Protein AF-A0A527HSR8-F1 (afdb_monomer_lite)

Structure (mmCIF, N/CA/C/O backbone):
data_AF-A0A527HSR8-F1
#
_entry.id   AF-A0A527HSR8-F1
#
loop_
_atom_site.group_PDB
_atom_site.id
_atom_site.type_symbol
_atom_site.label_atom_id
_atom_site.label_alt_id
_atom_site.label_comp_id
_atom_site.label_asym_id
_atom_site.label_entity_id
_atom_site.label_seq_id
_atom_site.pdbx_PDB_ins_code
_atom_site.Cartn_x
_atom_site.Cartn_y
_atom_site.Cartn_z
_atom_site.occupancy
_atom_site.B_iso_or_equiv
_atom_site.auth_seq_id
_atom_site.auth_comp_id
_atom_site.auth_asym_id
_atom_site.auth_atom_id
_atom_site.pdbx_PDB_model_num
ATOM 1 N N . PHE A 1 1 ? -5.080 5.785 -3.586 1.00 56.22 1 PHE A N 1
ATOM 2 C CA . PHE A 1 1 ? -4.997 5.561 -2.130 1.00 56.22 1 PHE A CA 1
ATOM 3 C C . PHE A 1 1 ? -6.412 5.560 -1.574 1.00 56.22 1 PHE A C 1
ATOM 5 O O . PHE A 1 1 ? -7.093 6.571 -1.713 1.00 56.22 1 PHE A O 1
ATOM 12 N N . VAL A 1 2 ? -6.892 4.424 -1.064 1.00 59.50 2 VAL A N 1
ATOM 13 C CA . VAL A 1 2 ? -8.231 4.322 -0.463 1.00 59.50 2 VAL A CA 1
ATOM 14 C C . VAL A 1 2 ? -8.083 4.622 1.022 1.00 59.50 2 VAL A C 1
ATOM 16 O O . VAL A 1 2 ? -7.429 3.867 1.730 1.00 59.50 2 VAL A O 1
ATOM 19 N N . LYS A 1 3 ? -8.636 5.751 1.469 1.00 81.06 3 LYS A N 1
ATOM 20 C CA . LYS A 1 3 ? -8.609 6.157 2.883 1.00 81.06 3 LYS A CA 1
ATOM 21 C C . LYS A 1 3 ? -9.768 5.579 3.674 1.00 81.06 3 LYS A C 1
ATOM 23 O O . LYS A 1 3 ? -9.619 5.356 4.865 1.00 81.06 3 LYS A O 1
ATOM 28 N N . ASP A 1 4 ? -10.877 5.314 2.994 1.00 90.81 4 ASP A N 1
ATOM 29 C CA . ASP A 1 4 ? -12.133 4.906 3.598 1.00 90.81 4 ASP A CA 1
ATOM 30 C C . ASP A 1 4 ? -12.723 3.733 2.818 1.00 90.81 4 ASP A C 1
ATOM 32 O O . ASP A 1 4 ? -12.813 3.767 1.589 1.00 90.81 4 ASP A O 1
ATOM 36 N N . VAL A 1 5 ? -13.153 2.700 3.533 1.00 92.44 5 VAL A N 1
ATOM 37 C CA . VAL A 1 5 ? -13.880 1.551 2.987 1.00 92.44 5 VAL A CA 1
ATOM 38 C C . VAL A 1 5 ? -15.222 1.467 3.696 1.00 92.44 5 VAL A C 1
ATOM 40 O O . VAL A 1 5 ? -15.275 1.435 4.922 1.00 92.44 5 VAL A O 1
ATOM 43 N N . VAL A 1 6 ? -16.315 1.411 2.933 1.00 95.56 6 VAL A N 1
ATOM 44 C CA . VAL A 1 6 ? -17.685 1.367 3.466 1.00 95.56 6 VAL A CA 1
ATOM 45 C C . VAL A 1 6 ? -18.365 0.073 3.036 1.00 95.56 6 VAL A C 1
ATOM 47 O O . VAL A 1 6 ? -18.273 -0.335 1.879 1.00 95.56 6 VAL A O 1
ATOM 50 N N . GLY A 1 7 ? -19.073 -0.570 3.962 1.00 94.81 7 GLY A N 1
ATOM 51 C CA . GLY A 1 7 ? -19.807 -1.804 3.714 1.00 94.81 7 GLY A CA 1
ATOM 52 C C . GLY A 1 7 ? -21.027 -1.967 4.624 1.00 94.81 7 GLY A C 1
ATOM 53 O O . GLY A 1 7 ? -21.291 -1.143 5.496 1.00 94.81 7 GLY A O 1
ATOM 54 N N . PRO A 1 8 ? -21.784 -3.066 4.476 1.00 94.88 8 PRO A N 1
ATOM 55 C CA . PRO A 1 8 ? -23.035 -3.279 5.213 1.00 94.88 8 PRO A CA 1
ATOM 56 C C . PRO A 1 8 ? -22.854 -3.408 6.734 1.00 94.88 8 PRO A C 1
ATOM 58 O O . PRO A 1 8 ? -23.827 -3.332 7.476 1.00 94.88 8 PRO A O 1
ATOM 61 N N . LYS A 1 9 ? -21.620 -3.621 7.207 1.00 95.44 9 LYS A N 1
ATOM 62 C CA . LYS A 1 9 ? -21.287 -3.722 8.635 1.00 95.44 9 LYS A CA 1
ATOM 63 C C . LYS A 1 9 ? -20.759 -2.412 9.234 1.00 95.44 9 LYS A C 1
ATOM 65 O O . LYS A 1 9 ? -20.518 -2.373 10.438 1.00 95.44 9 LYS A O 1
ATOM 70 N N . GLY A 1 10 ? -20.604 -1.358 8.432 1.00 95.94 10 GLY A N 1
ATOM 71 C CA . GLY A 1 10 ? -20.030 -0.084 8.859 1.00 95.94 10 GLY A CA 1
ATOM 72 C C . GLY A 1 10 ? -18.943 0.414 7.915 1.00 95.94 10 GLY A C 1
ATOM 73 O O . GLY A 1 10 ? -19.003 0.171 6.710 1.00 95.94 10 GLY A O 1
ATOM 74 N N . ALA A 1 11 ? -17.956 1.118 8.458 1.00 96.50 11 ALA A N 1
ATOM 75 C CA . ALA A 1 11 ? -16.870 1.706 7.684 1.00 96.50 11 ALA A CA 1
ATOM 76 C C . ALA A 1 11 ? -15.524 1.570 8.402 1.00 96.50 11 ALA A C 1
ATOM 78 O O . ALA A 1 11 ? -15.475 1.468 9.625 1.00 96.50 11 ALA A O 1
ATOM 79 N N . VAL A 1 12 ? -14.437 1.582 7.637 1.00 95.94 12 VAL A N 1
ATOM 80 C CA . VAL A 1 12 ? -13.065 1.646 8.148 1.00 95.94 12 VAL A CA 1
ATOM 81 C C . VAL A 1 12 ? -12.357 2.808 7.473 1.00 95.94 12 VAL A C 1
ATOM 83 O O . VAL A 1 12 ? -12.386 2.902 6.247 1.00 95.94 12 VAL A O 1
ATOM 86 N N . SER A 1 13 ? -11.711 3.650 8.269 1.00 92.50 13 SER A N 1
ATOM 87 C CA . SER A 1 13 ? -10.974 4.827 7.815 1.00 92.50 13 SER A CA 1
ATOM 88 C C . SER A 1 13 ? -9.538 4.788 8.323 1.00 92.50 13 SER A C 1
ATOM 90 O O . SER A 1 13 ? -9.311 4.506 9.498 1.00 92.50 13 SER A O 1
ATOM 92 N N . ILE A 1 14 ? -8.574 5.126 7.471 1.00 88.69 14 ILE A N 1
ATOM 93 C CA . ILE A 1 14 ? -7.211 5.461 7.895 1.00 88.69 14 ILE A CA 1
ATOM 94 C C . ILE A 1 14 ? -7.254 6.865 8.494 1.00 88.69 14 ILE A C 1
ATOM 96 O O . ILE A 1 14 ? -7.642 7.824 7.820 1.00 88.69 14 ILE A O 1
ATOM 100 N N . VAL A 1 15 ? -6.866 6.991 9.759 1.00 85.06 15 VAL A N 1
ATOM 101 C CA . VAL A 1 15 ? -6.908 8.250 10.504 1.00 85.06 15 VAL A CA 1
ATOM 102 C C . VAL A 1 15 ? -5.525 8.585 11.042 1.00 85.06 15 VAL A C 1
ATOM 104 O O . VAL A 1 15 ? -4.906 7.796 11.743 1.00 85.06 15 VAL A O 1
ATOM 107 N N . ALA A 1 16 ? -5.063 9.790 10.719 1.00 75.56 16 ALA A N 1
ATOM 108 C CA . ALA A 1 16 ? -3.794 10.325 11.189 1.00 75.56 16 ALA A CA 1
ATOM 109 C C . ALA A 1 16 ? -3.998 11.187 12.446 1.00 75.56 16 ALA A C 1
ATOM 111 O O . ALA A 1 16 ? -5.006 11.889 12.571 1.00 75.56 16 ALA A O 1
ATOM 112 N N . GLY A 1 17 ? -3.033 11.169 13.360 1.00 68.62 17 GLY A N 1
ATOM 113 C CA . GLY A 1 17 ? -2.958 12.049 14.521 1.00 68.62 17 GLY A CA 1
ATOM 114 C C . GLY A 1 17 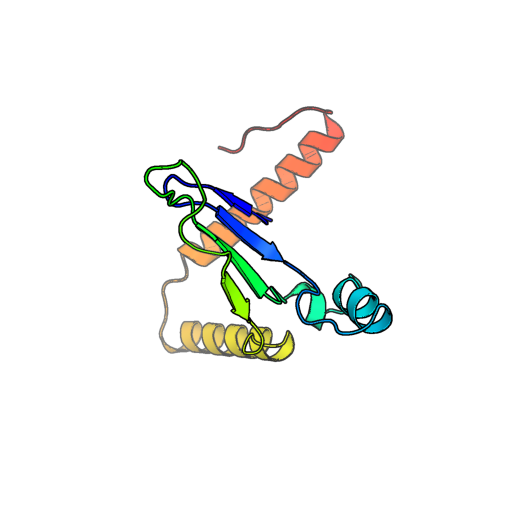? -3.978 11.753 15.622 1.00 68.62 17 GLY A C 1
ATOM 115 O O . GLY A 1 17 ? -4.152 12.590 16.501 1.00 68.62 17 GLY A O 1
ATOM 116 N N . GLN A 1 18 ? -4.648 10.591 15.619 1.00 65.88 18 GLN A N 1
ATOM 117 C CA . GLN A 1 18 ? -5.562 10.201 16.714 1.00 65.88 18 GLN A CA 1
ATOM 118 C C . GLN A 1 18 ? -4.836 10.023 18.055 1.00 65.88 18 GLN A C 1
ATOM 120 O O . GLN A 1 18 ? -5.456 10.154 19.106 1.00 65.88 18 GLN A O 1
ATOM 125 N N . GLN A 1 19 ? -3.535 9.734 18.013 1.00 62.62 19 GLN A N 1
ATOM 126 C CA . GLN A 1 19 ? -2.680 9.567 19.190 1.00 62.62 19 GLN A CA 1
ATOM 127 C C . GLN A 1 19 ? -1.837 10.814 19.497 1.00 62.62 19 GLN A C 1
ATOM 129 O O . GLN A 1 19 ? -1.132 10.845 20.503 1.00 62.62 19 GLN A O 1
ATOM 134 N N . ALA A 1 20 ? -1.895 11.843 18.642 1.00 65.75 20 ALA A N 1
ATOM 135 C CA . ALA A 1 20 ? -1.146 13.072 18.847 1.00 65.75 20 ALA A CA 1
ATOM 136 C C . ALA A 1 20 ? -1.762 13.865 20.008 1.00 65.75 20 ALA A C 1
ATOM 138 O O . ALA A 1 20 ? -2.922 14.277 19.966 1.00 65.75 20 ALA A O 1
ATOM 139 N N . ASN A 1 21 ? -0.965 14.114 21.042 1.00 68.06 21 ASN A N 1
ATOM 140 C CA . ASN A 1 21 ? -1.375 14.819 22.255 1.00 68.06 21 ASN A CA 1
ATOM 141 C C . ASN A 1 21 ? -1.095 16.326 22.174 1.00 68.06 21 ASN A C 1
ATOM 143 O O . ASN A 1 21 ? -1.381 17.073 23.112 1.00 68.06 21 ASN A O 1
ATOM 147 N N . SER A 1 22 ? -0.525 16.797 21.061 1.00 72.94 22 SER A N 1
ATOM 148 C CA . SER A 1 22 ? -0.245 18.211 20.833 1.00 72.94 22 SER A CA 1
ATOM 149 C C . SER A 1 22 ? -0.383 18.613 19.365 1.00 72.94 22 SER A C 1
ATOM 151 O O . SER A 1 22 ? -0.223 17.808 18.451 1.00 72.94 22 SER A O 1
ATOM 153 N N . ALA A 1 23 ? -0.625 19.906 19.129 1.00 69.88 23 ALA A N 1
ATOM 154 C CA . ALA A 1 23 ? -0.655 20.472 17.780 1.00 69.88 23 ALA A CA 1
ATOM 155 C C . ALA A 1 23 ? 0.692 20.328 17.041 1.00 69.88 23 ALA A C 1
ATOM 157 O O . ALA A 1 23 ? 0.708 20.255 15.815 1.00 69.88 23 ALA A O 1
ATOM 158 N N . ALA A 1 24 ? 1.807 20.265 17.778 1.00 68.81 24 ALA A N 1
ATOM 159 C CA . ALA A 1 24 ? 3.130 20.014 17.213 1.00 68.81 24 ALA A CA 1
ATOM 160 C C . ALA A 1 24 ? 3.267 18.564 16.715 1.00 68.81 24 ALA A C 1
ATOM 162 O O . ALA A 1 24 ? 3.739 18.345 15.605 1.00 68.81 24 ALA A O 1
ATOM 163 N N . GLU A 1 25 ? 2.771 17.588 17.482 1.00 66.50 25 GLU A N 1
ATOM 164 C CA . GLU A 1 25 ? 2.734 16.179 17.064 1.00 66.50 25 GLU A CA 1
ATOM 165 C C . GLU A 1 25 ? 1.793 15.959 15.870 1.00 66.50 25 GLU A C 1
ATOM 167 O O . GLU A 1 25 ? 2.141 15.231 14.948 1.00 66.50 25 GLU A O 1
ATOM 172 N N . LEU A 1 26 ? 0.642 16.641 15.812 1.00 68.19 26 LEU A N 1
ATOM 173 C CA . LEU A 1 26 ? -0.234 16.592 14.630 1.00 68.19 26 LEU A CA 1
ATOM 174 C C . LEU A 1 26 ? 0.444 17.148 13.367 1.00 68.19 26 LEU A C 1
ATOM 176 O O . LEU A 1 26 ? 0.247 16.605 12.279 1.00 68.19 26 LEU A O 1
ATOM 180 N N . ALA A 1 27 ? 1.231 18.221 13.497 1.00 64.88 27 ALA A N 1
ATOM 181 C CA . ALA A 1 27 ? 1.959 18.799 12.370 1.00 64.88 27 ALA A CA 1
ATOM 182 C C . ALA A 1 27 ? 3.038 17.836 11.843 1.00 64.88 27 ALA A C 1
ATOM 184 O O . ALA A 1 27 ? 3.147 17.653 10.631 1.00 64.88 27 ALA A O 1
ATOM 185 N N . GLU A 1 28 ? 3.757 17.160 12.743 1.00 63.06 28 GLU A N 1
ATOM 186 C CA . GLU A 1 28 ? 4.753 16.130 12.416 1.00 63.06 28 GLU A CA 1
ATOM 187 C C . GLU A 1 28 ? 4.137 14.934 11.672 1.00 63.06 28 GLU A C 1
ATOM 189 O O . GLU A 1 28 ? 4.662 14.504 10.645 1.00 63.06 28 GLU A O 1
ATOM 194 N N . VAL A 1 29 ? 2.979 14.432 12.119 1.00 63.88 29 VAL A N 1
ATOM 195 C CA . VAL A 1 29 ? 2.281 13.303 11.467 1.00 63.88 29 VAL A CA 1
ATOM 196 C C . VAL A 1 29 ? 1.802 13.660 10.048 1.00 63.88 29 VAL A C 1
ATOM 198 O O . VAL A 1 29 ? 1.648 12.783 9.203 1.00 63.88 29 VAL A O 1
ATOM 201 N N . SER A 1 30 ? 1.613 14.948 9.750 1.00 64.62 30 SER A N 1
ATOM 202 C CA . SER A 1 30 ? 1.207 15.438 8.423 1.00 64.62 30 SER A CA 1
ATOM 203 C C . SER A 1 30 ? 2.369 15.798 7.484 1.00 64.62 30 SER A C 1
ATOM 205 O O . SER A 1 30 ? 2.131 16.249 6.360 1.00 64.62 30 SER A O 1
ATOM 207 N N . SER A 1 31 ? 3.621 15.617 7.922 1.00 70.75 31 SER A N 1
ATOM 208 C CA . SER A 1 31 ? 4.813 15.997 7.160 1.00 70.75 31 SER A CA 1
ATOM 209 C C . SER A 1 31 ? 5.050 15.067 5.969 1.00 70.75 31 SER A C 1
ATOM 211 O O . SER A 1 31 ? 5.682 14.019 6.073 1.00 70.75 31 SER A O 1
ATOM 213 N N . SER A 1 32 ? 4.594 15.490 4.792 1.00 69.31 32 SER A N 1
ATOM 214 C CA . SER A 1 32 ? 4.795 14.788 3.519 1.00 69.31 32 SER A CA 1
ATOM 215 C C . SER A 1 32 ? 6.204 14.962 2.928 1.00 69.31 32 SER A C 1
ATOM 217 O O . SER A 1 32 ? 6.366 14.926 1.712 1.00 69.31 32 SER A O 1
ATOM 219 N N . ALA A 1 33 ? 7.200 15.299 3.740 1.00 77.31 33 ALA A N 1
ATOM 220 C CA . ALA A 1 33 ? 8.605 15.301 3.334 1.00 77.31 33 ALA A CA 1
ATOM 221 C C . ALA A 1 33 ? 9.418 14.273 4.134 1.00 77.31 33 ALA A C 1
ATOM 223 O O . ALA A 1 33 ? 10.574 14.015 3.803 1.00 77.31 33 ALA A O 1
ATOM 224 N N . ASP A 1 34 ? 8.817 13.695 5.177 1.00 80.44 34 ASP A N 1
ATOM 225 C CA . ASP A 1 34 ? 9.417 12.652 5.990 1.00 80.44 34 ASP A CA 1
ATOM 226 C C . ASP A 1 34 ? 9.088 11.279 5.390 1.00 80.44 34 ASP A C 1
ATOM 228 O O . ASP A 1 34 ? 7.929 10.858 5.311 1.00 80.44 34 ASP A O 1
ATOM 232 N N . ILE A 1 35 ? 10.133 10.582 4.951 1.00 79.44 35 ILE A N 1
ATOM 233 C CA . ILE A 1 35 ? 10.033 9.276 4.304 1.00 79.44 35 ILE A CA 1
ATOM 234 C C . ILE A 1 35 ? 9.416 8.217 5.224 1.00 79.44 35 ILE A C 1
ATOM 236 O O . ILE A 1 35 ? 8.652 7.376 4.752 1.00 79.44 35 ILE A O 1
ATOM 240 N N . ASP A 1 36 ? 9.667 8.307 6.532 1.00 77.50 36 ASP A N 1
ATOM 241 C CA . ASP A 1 36 ? 9.110 7.380 7.514 1.00 77.50 36 ASP A CA 1
ATOM 242 C C . ASP A 1 36 ? 7.634 7.665 7.792 1.00 77.50 36 ASP A C 1
ATOM 244 O O . ASP A 1 36 ? 6.928 6.784 8.270 1.00 77.50 36 ASP A O 1
ATOM 248 N N . ARG A 1 37 ? 7.131 8.870 7.499 1.00 75.62 37 ARG A N 1
ATOM 249 C CA . ARG A 1 37 ? 5.698 9.190 7.616 1.00 75.62 37 ARG A CA 1
ATOM 250 C C . ARG A 1 37 ? 4.914 8.783 6.382 1.00 75.62 37 ARG A C 1
ATOM 252 O O . ARG A 1 37 ? 3.752 8.408 6.497 1.00 75.62 37 ARG A O 1
ATOM 259 N N . HIS A 1 38 ? 5.546 8.792 5.212 1.00 69.94 38 HIS A N 1
ATOM 260 C CA . HIS A 1 38 ? 4.899 8.399 3.962 1.00 69.94 38 HIS A CA 1
ATOM 261 C C . HIS A 1 38 ? 4.450 6.942 3.905 1.00 69.94 38 HIS A C 1
ATOM 263 O O . HIS A 1 38 ? 3.525 6.628 3.155 1.00 69.94 38 HIS A O 1
ATOM 269 N N . THR A 1 39 ? 5.094 6.063 4.667 1.00 71.88 39 THR A N 1
ATOM 270 C CA . THR A 1 39 ? 4.778 4.632 4.689 1.00 71.88 39 THR A CA 1
ATOM 271 C C . THR A 1 39 ? 3.791 4.249 5.788 1.00 71.88 39 THR A C 1
ATOM 273 O O . THR A 1 39 ? 3.401 3.086 5.855 1.00 71.88 39 THR A O 1
ATOM 276 N N . LYS A 1 40 ? 3.389 5.198 6.643 1.00 79.31 40 LYS A N 1
ATOM 277 C CA . LYS A 1 40 ? 2.646 4.925 7.874 1.00 79.31 40 LYS A CA 1
ATOM 278 C C . LYS A 1 40 ? 1.138 5.073 7.725 1.00 79.31 40 LYS A C 1
ATOM 280 O O . LYS A 1 40 ? 0.636 6.019 7.117 1.00 79.31 40 LYS A O 1
ATOM 285 N N . THR A 1 41 ? 0.420 4.130 8.322 1.00 82.50 41 THR A N 1
ATOM 286 C CA . THR A 1 41 ? -1.043 4.115 8.438 1.00 82.50 41 THR A CA 1
ATOM 287 C C . THR A 1 41 ? -1.500 4.842 9.701 1.00 82.50 41 THR A C 1
ATOM 289 O O . THR A 1 41 ? -2.595 5.403 9.703 1.00 82.50 41 THR A O 1
ATOM 292 N N . ASP A 1 42 ? -0.658 4.880 10.742 1.00 83.38 42 ASP A N 1
ATOM 293 C CA . ASP A 1 42 ? -0.917 5.475 12.064 1.00 83.38 42 ASP A CA 1
ATOM 294 C C . ASP A 1 42 ? -2.022 4.749 12.855 1.00 83.38 42 ASP A C 1
ATOM 296 O O . ASP A 1 42 ? -1.742 3.980 13.777 1.00 83.38 42 ASP A O 1
ATOM 300 N N . ALA A 1 43 ? -3.288 4.909 12.467 1.00 88.50 43 ALA A N 1
ATOM 301 C CA . ALA A 1 43 ? -4.393 4.180 13.075 1.00 88.50 43 ALA A CA 1
ATOM 302 C C . ALA A 1 43 ? -5.538 3.914 12.093 1.00 88.50 43 ALA A C 1
ATOM 304 O O . ALA A 1 43 ? -5.812 4.681 11.167 1.00 88.50 43 ALA A O 1
ATOM 305 N N . LEU A 1 44 ? -6.267 2.827 12.344 1.00 91.38 44 LEU A N 1
ATOM 306 C CA . LEU A 1 44 ? -7.540 2.546 11.690 1.00 91.38 44 LEU A CA 1
ATOM 307 C C . LEU A 1 44 ? -8.688 2.867 12.635 1.00 91.38 44 LEU A C 1
ATOM 309 O O . LEU A 1 44 ? -8.757 2.353 13.749 1.00 91.38 44 LEU A O 1
ATOM 313 N N . LYS A 1 45 ? -9.634 3.668 12.157 1.00 93.12 45 LYS A N 1
ATOM 314 C CA . LYS A 1 45 ? -10.908 3.901 12.823 1.00 93.12 45 LYS A CA 1
ATOM 315 C C . LYS A 1 45 ? -11.973 3.008 12.210 1.00 93.12 45 LYS A C 1
ATOM 317 O O . LYS A 1 45 ? -12.303 3.154 11.036 1.00 93.12 45 LYS A O 1
ATOM 322 N N . ILE A 1 46 ? -12.538 2.119 13.014 1.00 95.44 46 ILE A N 1
ATOM 323 C CA . ILE A 1 46 ? -13.631 1.232 12.626 1.00 95.44 46 ILE A CA 1
ATOM 324 C C . ILE A 1 46 ? -14.930 1.796 13.191 1.00 95.44 46 ILE A C 1
ATOM 326 O O . ILE A 1 46 ? -15.111 1.868 14.405 1.00 95.44 46 ILE A O 1
ATOM 330 N N . HIS A 1 47 ? -15.842 2.169 12.304 1.00 95.81 47 HIS A N 1
ATOM 331 C CA . HIS A 1 47 ? -17.211 2.538 12.633 1.00 95.81 47 HIS A CA 1
ATOM 332 C C . HIS A 1 47 ? -18.139 1.344 12.408 1.00 95.81 47 HIS A C 1
ATOM 334 O O . HIS A 1 47 ? -18.112 0.727 11.341 1.00 95.81 47 HIS A O 1
ATOM 340 N N . TYR A 1 48 ? -18.996 1.033 13.379 1.00 96.44 48 TYR A N 1
ATOM 341 C CA . TYR A 1 48 ? -19.912 -0.106 13.322 1.00 96.44 48 TYR A CA 1
ATOM 342 C C . TYR A 1 48 ? -21.340 0.344 13.005 1.00 96.44 48 TYR A C 1
ATOM 344 O O . TYR A 1 48 ? -21.915 1.154 13.722 1.00 96.44 48 TYR A O 1
ATOM 352 N N . ALA A 1 49 ? -21.957 -0.244 11.977 1.00 96.12 49 ALA A N 1
ATOM 353 C CA . ALA A 1 49 ? -23.319 0.114 11.556 1.00 96.12 49 ALA A CA 1
ATOM 354 C C . ALA A 1 49 ? -24.435 -0.480 12.441 1.00 96.12 49 ALA A C 1
ATOM 356 O O . ALA A 1 49 ? -25.615 -0.307 12.139 1.00 96.12 49 ALA A O 1
ATOM 357 N N . GLN A 1 50 ? -24.091 -1.237 13.487 1.00 96.25 50 GLN A N 1
ATOM 358 C CA . GLN A 1 50 ? -25.082 -1.892 14.336 1.00 96.25 50 GLN A CA 1
ATOM 359 C C . GLN A 1 50 ? -25.847 -0.850 15.160 1.00 96.25 50 GLN A C 1
ATOM 361 O O . GLN A 1 50 ? -25.242 0.021 15.786 1.00 96.25 50 GLN A O 1
ATOM 366 N N . VAL A 1 51 ? -27.174 -0.965 15.169 1.00 95.81 51 VAL A N 1
ATOM 367 C CA . VAL A 1 51 ? -28.069 -0.101 15.942 1.00 95.81 51 VAL A CA 1
ATOM 368 C C . VAL A 1 51 ? -28.982 -0.928 16.843 1.00 95.81 51 VAL A C 1
ATOM 370 O O . VAL A 1 51 ? -29.279 -2.087 16.539 1.00 95.81 51 VAL A O 1
ATOM 373 N N . ASP A 1 52 ? -29.404 -0.344 17.958 1.00 94.62 52 ASP A N 1
ATOM 374 C CA . ASP A 1 52 ? -30.375 -0.927 18.880 1.00 94.62 52 ASP A CA 1
ATOM 375 C C . ASP A 1 52 ? -31.831 -0.739 18.399 1.00 94.62 52 ASP A C 1
ATOM 377 O O . ASP A 1 52 ? -32.098 -0.249 17.297 1.00 94.62 52 ASP A O 1
ATOM 381 N N . GLY A 1 53 ? -32.793 -1.163 19.226 1.00 95.25 53 GLY A N 1
ATOM 382 C CA . GLY A 1 53 ? -34.224 -1.062 18.919 1.00 95.25 53 GLY A CA 1
ATOM 383 C C . GLY A 1 53 ? -34.734 0.374 18.747 1.00 95.25 53 GLY A C 1
ATOM 384 O O . GLY A 1 53 ? -35.710 0.583 18.026 1.00 95.25 53 GLY A O 1
ATOM 385 N N . ASP A 1 54 ? -34.040 1.352 19.329 1.00 95.75 54 ASP A N 1
ATOM 386 C CA . ASP A 1 54 ? -34.360 2.779 19.252 1.00 95.75 54 ASP A CA 1
ATOM 387 C C . ASP A 1 54 ? -33.587 3.487 18.122 1.00 95.75 54 ASP A C 1
ATOM 389 O O . ASP A 1 54 ? -33.679 4.705 17.963 1.00 95.75 54 ASP A O 1
ATOM 393 N N . LYS A 1 55 ? -32.876 2.714 17.284 1.00 91.81 55 LYS A N 1
ATOM 394 C CA . LYS A 1 55 ? -32.016 3.173 16.179 1.00 91.81 55 LYS A CA 1
ATOM 395 C C . LYS A 1 55 ? -30.799 3.984 16.628 1.00 91.81 55 LYS A C 1
ATOM 397 O O . LYS A 1 55 ? -30.248 4.741 15.826 1.00 91.81 55 LYS A O 1
ATOM 402 N N . ASN A 1 56 ? -30.341 3.809 17.863 1.00 94.50 56 ASN A N 1
ATOM 403 C CA . ASN A 1 56 ? -29.062 4.361 18.305 1.00 94.50 56 ASN A CA 1
ATOM 404 C C . ASN A 1 56 ? -27.933 3.390 17.969 1.00 94.50 56 ASN A C 1
ATOM 406 O O . ASN A 1 56 ? -28.128 2.177 18.016 1.00 94.50 56 ASN A O 1
ATOM 410 N N . PHE A 1 57 ? -26.740 3.900 17.654 1.00 94.38 57 PHE A N 1
ATOM 411 C CA . PHE A 1 57 ? -25.570 3.047 17.441 1.00 94.38 57 PHE A CA 1
ATOM 412 C C . PHE A 1 57 ? -25.278 2.220 18.692 1.00 94.38 57 PHE A C 1
ATOM 414 O O . PHE A 1 57 ? -25.064 2.761 19.776 1.00 94.38 57 PHE A O 1
ATOM 421 N N . SER A 1 58 ? -25.257 0.899 18.534 1.00 94.50 58 SER A N 1
ATOM 422 C CA . SER A 1 58 ? -25.109 -0.033 19.653 1.00 94.50 58 SER A CA 1
ATOM 423 C C . SER A 1 58 ? -23.651 -0.337 19.990 1.00 94.50 58 SER A C 1
ATOM 425 O O . SER A 1 58 ? -23.379 -0.976 21.005 1.00 94.50 58 SER A O 1
ATOM 427 N N . LYS A 1 59 ? -22.707 0.067 19.131 1.00 95.06 59 LYS A N 1
ATOM 428 C CA . LYS A 1 59 ? -21.269 -0.122 19.333 1.00 95.06 59 LYS A CA 1
ATOM 429 C C . LYS A 1 59 ? -20.528 1.183 19.007 1.00 95.06 59 LYS A C 1
ATOM 431 O O . LYS A 1 59 ? -20.773 1.740 17.937 1.00 95.06 59 LYS A O 1
ATOM 436 N N . PRO A 1 60 ? -19.652 1.677 19.902 1.00 94.12 60 PRO A N 1
ATOM 437 C CA . PRO A 1 60 ? -18.832 2.846 19.613 1.00 94.12 60 PRO A CA 1
ATOM 438 C C . PRO A 1 60 ? -17.780 2.531 18.548 1.00 94.12 60 PRO A C 1
ATOM 440 O O . PRO A 1 60 ? -17.470 1.367 18.281 1.00 94.12 60 PRO A O 1
ATOM 443 N N . ASP A 1 61 ? -17.205 3.588 17.984 1.00 94.56 61 ASP A N 1
ATOM 444 C CA . ASP A 1 61 ? -16.055 3.467 17.098 1.00 94.56 61 ASP A CA 1
ATOM 445 C C . ASP A 1 61 ? -14.871 2.825 17.835 1.00 94.56 61 ASP A C 1
ATOM 447 O O . ASP A 1 61 ? -14.646 3.066 19.023 1.00 94.56 61 ASP A O 1
ATOM 451 N N . GLU A 1 62 ? -14.099 2.024 17.113 1.00 94.44 62 GLU A N 1
ATOM 452 C CA . GLU A 1 62 ? -12.887 1.380 17.609 1.00 94.44 62 GLU A CA 1
ATOM 453 C C . GLU A 1 62 ? -11.671 1.960 16.895 1.00 94.44 62 GLU A C 1
ATOM 455 O O . GLU A 1 62 ? -11.683 2.120 15.674 1.00 94.44 62 GLU A O 1
ATOM 460 N N . ILE A 1 63 ? -10.628 2.279 17.659 1.00 91.81 63 ILE A N 1
ATOM 461 C CA . ILE A 1 63 ? -9.343 2.727 17.125 1.00 91.81 63 ILE A CA 1
ATOM 462 C C . ILE A 1 63 ? -8.356 1.574 17.255 1.00 91.81 63 ILE A C 1
ATOM 464 O O . ILE A 1 63 ? -8.044 1.140 18.362 1.00 91.81 63 ILE A O 1
ATOM 468 N N . VAL A 1 64 ? -7.867 1.093 16.118 1.00 91.25 64 VAL A N 1
ATOM 469 C CA . VAL A 1 64 ? -6.806 0.090 16.039 1.00 91.25 64 VAL A CA 1
ATOM 470 C C . VAL A 1 64 ? -5.504 0.822 15.745 1.00 91.25 64 VAL A C 1
ATOM 472 O O . VAL A 1 64 ? -5.360 1.425 14.681 1.00 91.25 64 VAL A O 1
ATOM 475 N N . SER A 1 65 ? -4.581 0.793 16.706 1.00 87.94 65 SER A N 1
ATOM 476 C CA . SER A 1 65 ? -3.243 1.366 16.549 1.00 87.94 65 SER A CA 1
ATOM 477 C C . SER A 1 65 ? -2.416 0.542 15.562 1.00 87.94 65 SER A C 1
ATOM 479 O O . SER A 1 65 ? -2.477 -0.688 15.585 1.00 87.94 65 SER A O 1
ATOM 481 N N . MET A 1 66 ? -1.643 1.227 14.720 1.00 87.50 66 MET A N 1
ATOM 482 C CA . MET A 1 66 ? -0.625 0.636 13.850 1.00 87.50 66 MET A CA 1
ATOM 483 C C . MET A 1 66 ? 0.791 0.990 14.326 1.00 87.50 66 MET A C 1
ATOM 485 O O . MET A 1 66 ? 1.715 1.010 13.526 1.00 87.50 66 MET A O 1
ATOM 489 N N . GLU A 1 67 ? 0.983 1.253 15.625 1.00 82.94 67 GLU A N 1
ATOM 490 C CA . GLU A 1 67 ? 2.297 1.577 16.215 1.00 82.94 67 GLU A CA 1
ATOM 491 C C . GLU A 1 67 ? 3.397 0.550 15.893 1.00 82.94 67 GLU A C 1
ATOM 493 O O . GLU A 1 67 ? 4.556 0.933 15.742 1.00 82.94 67 GLU A O 1
ATOM 498 N N . ASP A 1 68 ? 3.032 -0.725 15.735 1.00 82.75 68 ASP A N 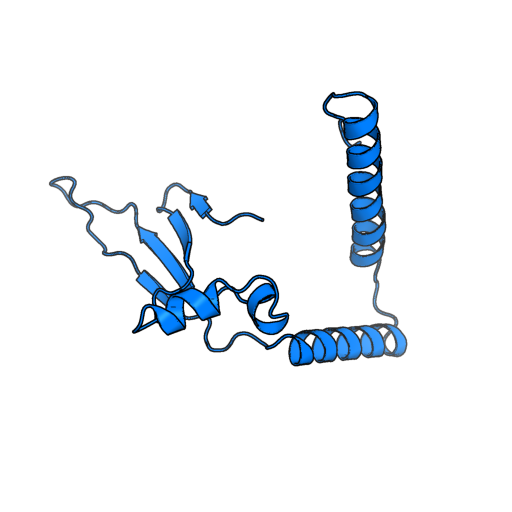1
ATOM 499 C CA . ASP A 1 68 ? 3.952 -1.821 15.401 1.00 82.75 68 ASP A CA 1
ATOM 500 C C . ASP A 1 68 ? 4.239 -1.946 13.885 1.00 82.75 68 ASP A C 1
ATOM 502 O O . ASP A 1 68 ? 4.792 -2.952 13.426 1.00 82.75 68 ASP A O 1
ATOM 506 N N . GLU A 1 69 ? 3.841 -0.963 13.069 1.00 85.88 69 GLU A N 1
ATOM 507 C CA . GLU A 1 69 ? 4.128 -0.964 11.635 1.00 85.88 69 GLU A CA 1
ATOM 508 C C . GLU A 1 69 ? 5.618 -0.711 11.342 1.00 85.88 69 GLU A C 1
ATOM 510 O O . GLU A 1 69 ? 6.280 0.074 12.029 1.00 85.88 69 GLU A O 1
ATOM 515 N N . PRO A 1 70 ? 6.179 -1.365 10.311 1.00 87.19 70 PRO A N 1
ATOM 516 C CA . PRO A 1 70 ? 7.591 -1.222 9.998 1.00 87.19 70 PRO A CA 1
ATOM 517 C C . PRO A 1 70 ? 7.932 0.197 9.537 1.00 87.19 70 PRO A C 1
ATOM 519 O O . PRO A 1 70 ? 7.206 0.814 8.756 1.00 87.19 70 PRO A O 1
ATOM 522 N N . GLY A 1 71 ? 9.092 0.690 9.971 1.00 86.38 71 GLY A N 1
ATOM 523 C CA . GLY A 1 71 ? 9.689 1.898 9.398 1.00 86.38 71 GLY A CA 1
ATOM 524 C C . GLY A 1 71 ? 10.120 1.688 7.943 1.00 86.38 71 GLY A C 1
ATOM 525 O O . GLY A 1 71 ? 10.178 0.553 7.455 1.00 86.38 71 GLY A O 1
ATOM 526 N N . HIS A 1 72 ? 10.489 2.770 7.250 1.00 88.31 72 HIS A N 1
ATOM 527 C CA . HIS A 1 72 ? 10.859 2.688 5.835 1.00 88.31 72 HIS A CA 1
ATOM 528 C C . HIS A 1 72 ? 12.042 1.736 5.605 1.00 88.31 72 HIS A C 1
ATOM 530 O O . HIS A 1 72 ? 12.004 0.894 4.709 1.00 88.31 72 HIS A O 1
ATOM 536 N N . GLN A 1 73 ? 13.080 1.814 6.445 1.00 91.12 73 GLN A N 1
ATOM 537 C CA . GLN A 1 73 ? 14.243 0.932 6.314 1.00 91.12 73 GLN A CA 1
ATOM 538 C C . GLN A 1 73 ? 13.870 -0.543 6.485 1.00 91.12 73 GLN A C 1
ATOM 540 O O . GLN A 1 73 ? 14.335 -1.388 5.726 1.00 91.12 73 GLN A O 1
ATOM 545 N N . GLU A 1 74 ? 13.001 -0.868 7.440 1.00 91.81 74 GLU A N 1
ATOM 546 C CA . GLU A 1 74 ? 12.619 -2.260 7.647 1.00 91.81 74 GLU A CA 1
ATOM 547 C C . GLU A 1 74 ? 11.726 -2.801 6.519 1.00 91.81 74 GLU A C 1
ATOM 549 O O . GLU A 1 74 ? 11.684 -4.013 6.292 1.00 91.81 74 GLU A O 1
ATOM 554 N N . LEU A 1 75 ? 10.979 -1.933 5.828 1.00 91.44 75 LEU A N 1
ATOM 555 C CA . LEU A 1 75 ? 10.281 -2.300 4.595 1.00 91.44 75 LEU A CA 1
ATOM 556 C C . LEU A 1 75 ? 11.293 -2.641 3.499 1.00 91.44 75 LEU A C 1
ATOM 558 O O . LEU A 1 75 ? 11.210 -3.729 2.928 1.00 91.44 75 LEU A O 1
ATOM 562 N N . CYS A 1 76 ? 12.304 -1.791 3.287 1.00 92.94 76 CYS A N 1
ATOM 563 C CA . CYS A 1 76 ? 13.388 -2.076 2.345 1.00 92.94 76 CYS A CA 1
ATOM 564 C C . CYS A 1 76 ? 14.110 -3.389 2.680 1.00 92.94 76 CYS A C 1
ATOM 566 O O . CYS A 1 76 ? 14.365 -4.198 1.790 1.00 92.94 76 CYS A O 1
ATOM 568 N N . ASP A 1 77 ? 14.401 -3.650 3.954 1.00 96.56 77 ASP A N 1
ATOM 569 C CA . ASP A 1 77 ? 15.070 -4.885 4.375 1.00 96.56 77 ASP A CA 1
ATOM 570 C C . ASP A 1 77 ? 14.213 -6.126 4.074 1.00 96.56 77 ASP A C 1
ATOM 572 O O . ASP A 1 77 ? 14.732 -7.144 3.602 1.00 96.56 77 ASP A O 1
ATOM 576 N N . ARG A 1 78 ? 12.890 -6.046 4.285 1.00 95.38 78 ARG A N 1
ATOM 577 C CA . ARG A 1 78 ? 11.948 -7.122 3.927 1.00 95.38 78 ARG A CA 1
ATOM 578 C C . ARG A 1 78 ? 11.888 -7.345 2.415 1.00 95.38 78 ARG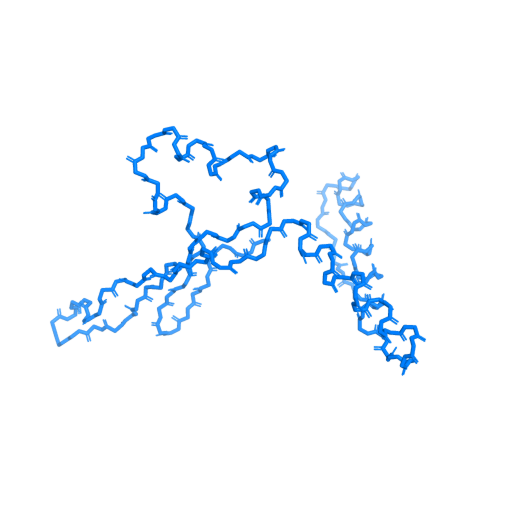 A C 1
ATOM 580 O O . ARG A 1 78 ? 11.885 -8.499 1.985 1.00 95.38 78 ARG A O 1
ATOM 587 N N . GLU A 1 79 ? 11.891 -6.280 1.614 1.00 94.88 79 GLU A N 1
ATOM 588 C CA . GLU A 1 79 ? 11.946 -6.366 0.148 1.00 94.88 79 GLU A CA 1
ATOM 589 C C . GLU A 1 79 ? 13.240 -7.037 -0.332 1.00 94.88 79 GLU A C 1
ATOM 591 O O . GLU A 1 79 ? 13.193 -7.970 -1.137 1.00 94.88 79 GLU A O 1
ATOM 596 N N . GLN A 1 80 ? 14.396 -6.634 0.205 1.00 97.94 80 GLN A N 1
ATOM 597 C CA . GLN A 1 80 ? 15.688 -7.234 -0.145 1.00 97.94 80 GLN A CA 1
ATOM 598 C C . GLN A 1 80 ? 15.769 -8.705 0.278 1.00 97.94 80 GLN A C 1
ATOM 600 O O . GLN A 1 80 ? 16.264 -9.546 -0.478 1.00 97.94 80 GLN A O 1
ATOM 605 N N . ALA A 1 81 ? 15.248 -9.048 1.460 1.00 98.19 81 ALA A N 1
ATOM 606 C CA . ALA A 1 81 ? 15.173 -10.431 1.919 1.00 98.19 81 ALA A CA 1
ATOM 607 C C . ALA A 1 81 ? 14.285 -11.291 1.004 1.00 98.19 81 ALA A C 1
ATOM 609 O O . ALA A 1 81 ? 14.664 -12.415 0.665 1.00 98.19 81 ALA A O 1
ATOM 610 N N . PHE A 1 82 ? 13.134 -10.766 0.567 1.00 97.31 82 PHE A N 1
ATOM 611 C CA . PHE A 1 82 ? 12.263 -11.439 -0.397 1.00 97.31 82 PHE A CA 1
ATOM 612 C C . PHE A 1 82 ? 12.961 -11.637 -1.747 1.00 97.31 82 PHE A C 1
ATOM 614 O O . PHE A 1 82 ? 12.939 -12.743 -2.286 1.00 97.31 82 PHE A O 1
ATOM 621 N N . PHE A 1 83 ? 13.638 -10.608 -2.261 1.00 97.12 83 PHE A N 1
ATOM 622 C CA . PHE A 1 83 ? 14.364 -10.683 -3.528 1.00 97.12 83 PHE A CA 1
ATOM 623 C C . PHE A 1 83 ? 15.491 -11.724 -3.494 1.00 97.12 83 PHE A C 1
ATOM 625 O O . PHE A 1 83 ? 15.597 -12.565 -4.387 1.00 97.12 83 PHE A O 1
ATOM 632 N N . LEU A 1 84 ? 16.287 -11.744 -2.420 1.00 98.38 84 LEU A N 1
ATOM 633 C CA . LEU A 1 84 ? 17.314 -12.767 -2.216 1.00 98.38 84 LEU A CA 1
ATOM 634 C C . LEU A 1 84 ? 16.715 -14.177 -2.182 1.00 98.38 84 LEU A C 1
ATOM 636 O O . LEU A 1 84 ? 17.298 -15.113 -2.734 1.00 98.38 84 LEU A O 1
ATOM 640 N N . ARG A 1 85 ? 15.563 -14.335 -1.523 1.00 98.44 85 ARG A N 1
ATOM 641 C CA . ARG A 1 85 ? 14.854 -15.614 -1.459 1.00 98.44 85 ARG A CA 1
ATOM 642 C C . ARG A 1 85 ? 14.375 -16.052 -2.840 1.00 98.44 85 ARG A C 1
ATOM 644 O O . ARG A 1 85 ? 14.612 -17.197 -3.204 1.00 98.44 85 ARG A O 1
ATOM 651 N N . ALA A 1 86 ? 13.813 -15.139 -3.632 1.00 98.25 86 ALA A N 1
ATOM 652 C CA . ALA A 1 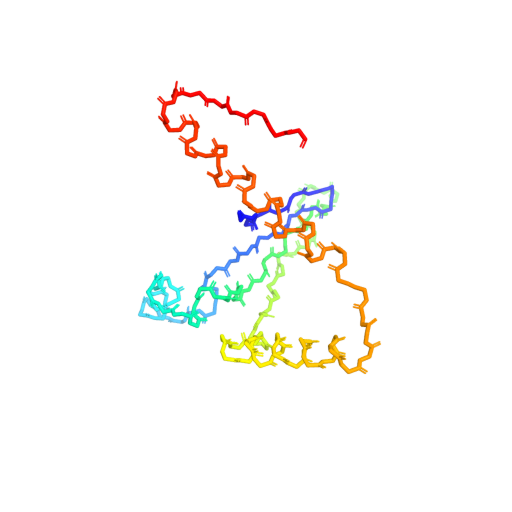86 ? 13.394 -15.412 -5.004 1.00 98.25 86 ALA A CA 1
ATOM 653 C C . ALA A 1 86 ? 14.542 -15.936 -5.876 1.00 98.25 86 ALA A C 1
ATOM 655 O O . ALA A 1 86 ? 14.361 -16.914 -6.591 1.00 98.25 86 ALA A O 1
ATOM 656 N N . ILE A 1 87 ? 15.741 -15.357 -5.744 1.00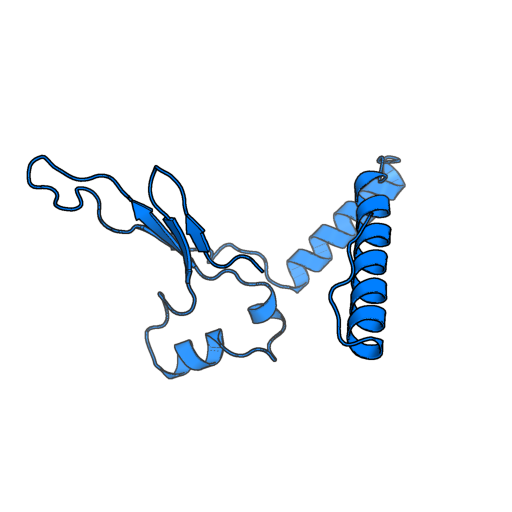 97.88 87 ILE A N 1
ATOM 657 C CA . ILE A 1 87 ? 16.940 -15.816 -6.465 1.00 97.88 87 ILE A CA 1
ATOM 658 C C . ILE A 1 87 ? 17.370 -17.220 -6.022 1.00 97.88 87 ILE A C 1
ATOM 660 O O . ILE A 1 87 ? 17.771 -18.037 -6.846 1.00 97.88 87 ILE A O 1
ATOM 664 N N . ARG A 1 88 ? 17.357 -17.495 -4.714 1.00 98.62 88 ARG A N 1
ATOM 665 C CA . ARG A 1 88 ? 17.860 -18.764 -4.160 1.00 98.62 88 ARG A CA 1
ATOM 666 C C . ARG A 1 88 ? 16.907 -19.933 -4.364 1.00 98.62 88 ARG A C 1
ATOM 668 O O . ARG A 1 88 ? 17.368 -21.064 -4.479 1.00 98.62 88 ARG A O 1
ATOM 675 N N . GLU A 1 89 ? 15.612 -19.657 -4.334 1.00 98.44 89 GLU A N 1
ATOM 676 C CA . GLU A 1 89 ? 14.552 -20.666 -4.348 1.00 98.44 89 GLU A CA 1
ATOM 677 C C . GLU A 1 89 ? 13.829 -20.749 -5.695 1.00 98.44 89 GLU A C 1
ATOM 679 O O . GLU A 1 89 ? 12.944 -21.586 -5.835 1.00 98.44 89 GLU A O 1
ATOM 684 N N . ASP A 1 90 ? 14.214 -19.921 -6.673 1.00 97.56 90 ASP A N 1
ATOM 685 C CA . ASP A 1 90 ? 13.582 -19.840 -7.996 1.00 97.56 90 ASP A CA 1
ATOM 686 C C . ASP A 1 90 ? 12.064 -19.610 -7.887 1.00 97.56 90 ASP A C 1
ATOM 688 O O . ASP A 1 90 ? 11.242 -20.343 -8.438 1.00 97.56 90 ASP A O 1
ATOM 692 N N . LEU A 1 91 ? 11.683 -18.612 -7.079 1.00 98.38 91 LEU A N 1
ATOM 693 C CA . LEU A 1 91 ? 10.273 -18.291 -6.856 1.00 98.38 91 LEU A CA 1
ATOM 694 C C . LEU A 1 91 ? 9.646 -17.732 -8.135 1.00 98.38 91 LEU A C 1
ATOM 696 O O . LEU A 1 91 ? 10.235 -16.886 -8.807 1.00 98.38 91 LEU A O 1
ATOM 700 N N . ASP A 1 92 ? 8.411 -18.143 -8.416 1.00 97.75 92 ASP A N 1
ATOM 701 C CA . ASP A 1 92 ? 7.617 -17.544 -9.483 1.00 97.75 92 ASP A CA 1
ATOM 702 C C . ASP A 1 92 ? 7.283 -16.086 -9.134 1.00 97.75 92 ASP A C 1
ATOM 704 O O . ASP A 1 92 ? 6.664 -15.799 -8.106 1.00 97.75 92 ASP A O 1
ATOM 708 N N . LEU A 1 93 ? 7.723 -15.170 -9.998 1.00 97.19 93 LEU A N 1
ATOM 709 C CA . LEU A 1 93 ? 7.512 -13.728 -9.872 1.00 97.19 93 LEU A CA 1
ATOM 710 C C . LEU A 1 93 ? 6.529 -13.178 -10.914 1.00 97.19 93 LEU A C 1
ATOM 712 O O . LEU A 1 93 ? 6.509 -11.971 -11.159 1.00 97.19 93 LEU A O 1
ATOM 716 N N . THR A 1 94 ? 5.740 -14.039 -11.565 1.00 97.81 94 THR A N 1
ATOM 717 C CA . THR A 1 94 ? 4.818 -13.636 -12.639 1.00 97.81 94 THR A CA 1
ATOM 718 C C . THR A 1 94 ? 3.895 -12.498 -12.198 1.00 97.81 94 THR A C 1
ATOM 720 O O . THR A 1 94 ? 3.798 -11.491 -12.894 1.00 97.81 94 THR A O 1
ATOM 723 N N . GLU A 1 95 ? 3.301 -12.589 -11.004 1.00 96.75 95 GLU A N 1
ATOM 724 C CA . GLU A 1 95 ? 2.405 -11.548 -10.480 1.00 96.75 95 GLU A CA 1
ATOM 725 C C . GLU A 1 95 ? 3.117 -10.194 -10.301 1.00 96.75 95 GLU A C 1
ATOM 727 O O . GLU A 1 95 ? 2.591 -9.150 -10.686 1.00 96.75 95 GLU A O 1
ATOM 732 N N . GLN A 1 96 ? 4.337 -10.196 -9.763 1.00 95.50 96 GLN A N 1
ATOM 733 C CA . GLN A 1 96 ? 5.143 -8.996 -9.537 1.00 95.50 96 GLN A CA 1
ATOM 734 C C . GLN A 1 96 ? 5.571 -8.361 -10.866 1.00 95.50 96 GLN A C 1
ATOM 736 O O . GLN A 1 96 ? 5.555 -7.135 -11.006 1.00 95.50 96 GLN A O 1
ATOM 741 N N . MET A 1 97 ? 5.923 -9.185 -11.857 1.00 96.44 97 MET A N 1
ATOM 742 C CA . MET A 1 97 ? 6.282 -8.721 -13.198 1.00 96.44 97 MET A CA 1
ATOM 743 C C . MET A 1 97 ? 5.076 -8.129 -13.934 1.00 96.44 97 MET A C 1
ATOM 745 O O . MET A 1 97 ? 5.190 -7.054 -14.532 1.00 96.44 97 MET A O 1
ATOM 749 N N . ASP A 1 98 ? 3.909 -8.765 -13.835 1.00 97.06 98 ASP A N 1
ATOM 750 C CA . ASP A 1 98 ? 2.659 -8.238 -14.386 1.00 97.06 98 ASP A CA 1
ATOM 751 C C . ASP A 1 98 ? 2.266 -6.921 -13.707 1.00 97.06 98 ASP A C 1
ATOM 753 O O . ASP A 1 98 ? 1.888 -5.957 -14.381 1.00 97.06 98 ASP A O 1
ATOM 757 N N . ALA A 1 99 ? 2.414 -6.830 -12.383 1.00 95.19 99 ALA A N 1
ATOM 758 C CA . ALA A 1 99 ? 2.178 -5.600 -11.633 1.00 95.19 99 ALA A CA 1
ATOM 759 C C . ALA A 1 99 ? 3.096 -4.457 -12.102 1.00 95.19 99 ALA A C 1
ATOM 761 O O . ALA A 1 99 ? 2.621 -3.336 -12.304 1.00 95.19 99 ALA A O 1
ATOM 762 N N . ALA A 1 100 ? 4.381 -4.733 -12.354 1.00 94.94 100 ALA A N 1
ATOM 763 C CA . ALA A 1 100 ? 5.321 -3.744 -12.880 1.00 94.94 100 ALA A CA 1
ATOM 764 C C . ALA A 1 100 ? 4.884 -3.209 -14.255 1.00 94.94 100 ALA A C 1
ATOM 766 O O . ALA A 1 100 ? 4.815 -1.993 -14.455 1.00 94.94 100 ALA A O 1
ATOM 767 N N . VAL A 1 101 ? 4.509 -4.090 -15.188 1.00 96.06 101 VAL A N 1
ATOM 768 C CA . VAL A 1 101 ? 4.012 -3.686 -16.516 1.00 96.06 101 VAL A CA 1
ATOM 769 C C . VAL A 1 101 ? 2.703 -2.901 -16.403 1.00 96.06 101 VAL A C 1
ATOM 771 O O . VAL A 1 101 ? 2.545 -1.868 -17.057 1.00 96.06 101 VAL A O 1
ATOM 774 N N . ASN A 1 102 ? 1.776 -3.342 -15.550 1.00 94.94 102 ASN A N 1
ATOM 775 C CA . ASN A 1 102 ? 0.506 -2.653 -15.323 1.00 94.94 102 ASN A CA 1
ATOM 776 C C . ASN A 1 102 ? 0.703 -1.254 -14.727 1.00 94.94 102 ASN A C 1
ATOM 778 O O . ASN A 1 102 ? 0.033 -0.314 -15.154 1.00 94.94 102 ASN A O 1
ATOM 782 N N . SER A 1 103 ? 1.669 -1.080 -13.819 1.00 95.50 103 SER A N 1
ATOM 783 C CA . SER A 1 103 ? 2.027 0.245 -13.300 1.00 95.50 103 SER A CA 1
ATOM 784 C C . SER A 1 103 ? 2.465 1.192 -14.424 1.00 95.50 103 SER A C 1
ATOM 786 O O . SER A 1 103 ? 2.034 2.345 -14.479 1.00 95.50 103 SER A O 1
ATOM 788 N N . LEU A 1 104 ? 3.235 0.683 -15.390 1.00 95.50 104 LEU A N 1
ATOM 789 C CA . LEU A 1 104 ? 3.731 1.467 -16.516 1.00 95.50 104 LEU A CA 1
ATOM 790 C C . LEU A 1 104 ? 2.604 1.850 -17.483 1.00 95.50 104 LEU A C 1
ATOM 792 O O . LEU A 1 104 ? 2.569 2.978 -17.972 1.00 95.50 104 LEU A O 1
ATOM 796 N N . ARG A 1 105 ? 1.640 0.948 -17.711 1.00 95.88 105 ARG A N 1
ATOM 797 C CA . ARG A 1 105 ? 0.427 1.238 -18.498 1.00 95.88 105 ARG A CA 1
ATOM 798 C C . ARG A 1 105 ? -0.358 2.409 -17.911 1.00 95.88 105 ARG A C 1
ATOM 800 O O . ARG A 1 105 ? -0.773 3.287 -18.662 1.00 95.88 105 ARG A O 1
ATOM 807 N N . ILE A 1 106 ? -0.513 2.452 -16.586 1.00 95.81 106 ILE A N 1
ATOM 808 C CA . ILE A 1 106 ? -1.194 3.555 -15.891 1.00 95.81 106 ILE A CA 1
ATOM 809 C C . ILE A 1 106 ? -0.447 4.875 -16.115 1.00 95.81 106 ILE A C 1
ATOM 811 O O . ILE A 1 106 ? -1.072 5.872 -16.472 1.00 95.81 106 ILE A O 1
ATOM 815 N N . VAL A 1 107 ? 0.881 4.888 -15.952 1.00 96.44 107 VAL A N 1
ATOM 816 C CA . VAL A 1 107 ? 1.697 6.103 -16.140 1.00 96.44 107 VAL A CA 1
ATOM 817 C C . VAL A 1 107 ? 1.603 6.620 -17.577 1.00 96.44 107 VAL A C 1
ATOM 819 O O . VAL A 1 107 ? 1.405 7.814 -17.794 1.00 96.44 107 VAL A O 1
ATOM 822 N N . LEU A 1 108 ? 1.677 5.729 -18.566 1.00 97.19 108 LEU A N 1
ATOM 823 C CA . LEU A 1 108 ? 1.555 6.104 -19.977 1.00 97.19 108 LEU A CA 1
ATOM 824 C C . LEU A 1 108 ? 0.153 6.626 -20.322 1.00 97.19 108 LEU A C 1
ATOM 826 O O . LEU A 1 108 ? 0.023 7.605 -21.056 1.00 97.19 108 LEU A O 1
ATOM 830 N N . ALA A 1 109 ? -0.898 6.018 -19.770 1.00 97.38 109 ALA A N 1
ATOM 831 C CA . ALA A 1 109 ? -2.265 6.501 -19.944 1.00 97.38 109 ALA A CA 1
ATOM 832 C C . ALA A 1 109 ? -2.485 7.869 -19.281 1.00 97.38 109 ALA A C 1
ATOM 834 O O . ALA A 1 109 ? -3.195 8.707 -19.836 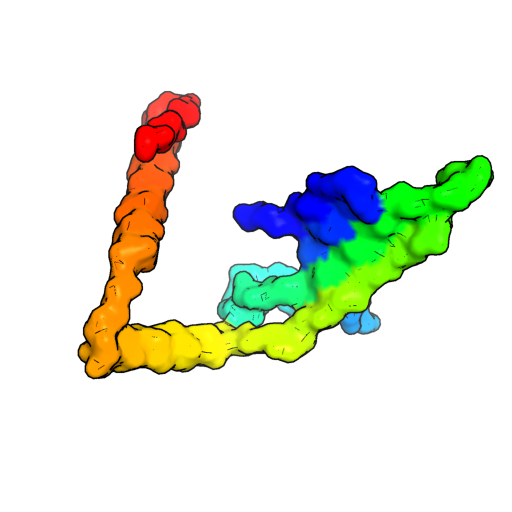1.00 97.38 109 ALA A O 1
ATOM 835 N N . ALA A 1 110 ? -1.854 8.124 -18.131 1.00 97.31 110 ALA A N 1
ATOM 836 C CA . ALA A 1 110 ? -1.891 9.427 -17.474 1.00 97.31 110 ALA A CA 1
ATOM 837 C C . ALA A 1 110 ? -1.221 10.513 -18.332 1.00 97.31 110 ALA A C 1
ATOM 839 O O . ALA A 1 110 ? -1.818 11.567 -18.546 1.00 97.31 110 ALA A O 1
ATOM 840 N N . GLU A 1 111 ? -0.042 10.235 -18.897 1.00 98.12 111 GLU A N 1
ATOM 841 C CA . GLU A 1 111 ? 0.638 11.148 -19.829 1.00 98.12 111 GLU A CA 1
ATOM 842 C C . GLU A 1 111 ? -0.241 11.454 -21.054 1.00 98.12 111 GLU A C 1
ATOM 844 O O . GLU A 1 111 ? -0.470 12.611 -21.413 1.00 98.12 111 GLU A O 1
ATOM 849 N N . GLN A 1 112 ? -0.829 10.418 -21.659 1.00 97.94 112 GLN A N 1
ATOM 850 C CA . GLN A 1 112 ? -1.753 10.585 -22.779 1.00 97.94 112 GLN A CA 1
ATOM 851 C C . GLN A 1 112 ? -3.005 11.390 -22.386 1.00 97.94 112 GLN A C 1
ATOM 853 O O . GLN A 1 112 ? -3.478 12.220 -23.167 1.00 97.94 112 GLN A O 1
ATOM 858 N N . SER A 1 113 ? -3.544 11.168 -21.185 1.00 98.38 113 SER A N 1
ATOM 859 C CA . SER A 1 113 ? -4.685 11.916 -20.653 1.00 98.38 113 SER A CA 1
ATOM 860 C C . SER A 1 113 ? -4.366 13.403 -20.509 1.00 98.38 113 SER A C 1
ATOM 862 O O . SER A 1 113 ? -5.224 14.226 -20.825 1.00 98.38 113 SER A O 1
ATOM 864 N N . ILE A 1 114 ? -3.159 13.755 -20.054 1.00 98.25 114 ILE A N 1
ATOM 865 C CA . ILE A 1 114 ? -2.703 15.149 -19.935 1.00 98.25 114 ILE A CA 1
ATOM 866 C C . ILE A 1 114 ? -2.632 15.792 -21.319 1.00 98.25 114 ILE A C 1
ATOM 868 O O . ILE A 1 114 ? -3.176 16.876 -21.523 1.00 98.25 114 ILE A O 1
ATOM 872 N N . ALA A 1 115 ? -2.024 15.101 -22.286 1.00 98.19 115 ALA A N 1
ATOM 873 C CA . ALA A 1 115 ? -1.868 15.614 -23.643 1.00 98.19 115 ALA A CA 1
ATOM 874 C C . ALA A 1 115 ? -3.210 15.821 -24.373 1.00 98.19 115 ALA A C 1
ATOM 876 O O . ALA A 1 115 ? -3.344 16.753 -25.165 1.00 98.19 115 ALA A O 1
ATOM 877 N N . LEU A 1 116 ? -4.202 14.957 -24.127 1.00 97.81 116 LEU A N 1
ATOM 878 C CA . LEU A 1 116 ? -5.489 14.969 -24.837 1.00 97.81 116 LEU A CA 1
ATOM 879 C C . LEU A 1 116 ? -6.634 15.636 -24.067 1.00 97.81 116 LEU A C 1
ATOM 881 O O . LEU A 1 116 ? -7.695 15.864 -24.648 1.00 97.81 116 LEU A O 1
ATOM 885 N N . GLY A 1 117 ? -6.464 15.902 -22.772 1.00 98.12 117 GLY A N 1
ATOM 886 C CA . GLY A 1 117 ? -7.508 16.476 -21.920 1.00 98.12 117 GLY A CA 1
ATOM 887 C C . GLY A 1 117 ? -8.740 15.579 -21.745 1.00 98.12 117 GLY A C 1
ATOM 888 O O . GLY A 1 117 ? -9.846 16.093 -21.584 1.00 98.12 117 GLY A O 1
ATOM 889 N N . ARG A 1 118 ? -8.585 14.249 -21.807 1.00 97.38 118 ARG A N 1
ATOM 890 C CA . ARG A 1 118 ? -9.685 13.279 -21.642 1.00 97.38 118 ARG A CA 1
ATOM 891 C C . ARG A 1 118 ? -9.230 12.000 -20.947 1.00 97.38 118 ARG A C 1
ATOM 893 O O . ARG A 1 118 ? -8.069 11.627 -21.061 1.00 97.38 118 ARG A O 1
ATOM 900 N N . THR A 1 119 ? -10.173 11.289 -20.333 1.00 96.62 119 THR A N 1
ATOM 901 C CA . THR A 1 119 ? -9.944 9.961 -19.747 1.00 96.62 119 THR A CA 1
ATOM 902 C C . THR A 1 119 ? -9.491 8.944 -20.800 1.00 96.62 119 THR A C 1
ATOM 904 O O . THR A 1 119 ? -9.971 8.955 -21.942 1.00 96.62 119 THR A O 1
ATOM 907 N N . ILE A 1 120 ? -8.572 8.066 -20.393 1.00 97.75 120 ILE A N 1
ATOM 908 C CA . ILE A 1 120 ? -8.053 6.941 -21.173 1.00 97.75 120 ILE A CA 1
ATOM 909 C C . ILE A 1 120 ? -8.443 5.647 -20.461 1.00 97.75 120 ILE A C 1
ATOM 911 O O . ILE A 1 120 ? -8.130 5.474 -19.284 1.00 97.75 120 ILE A O 1
ATOM 915 N N . ASP A 1 121 ? -9.116 4.752 -21.178 1.00 95.12 121 ASP A N 1
ATOM 916 C CA . ASP A 1 121 ? -9.461 3.429 -20.666 1.00 95.12 121 ASP A CA 1
ATOM 917 C C . ASP A 1 121 ? -8.250 2.497 -20.781 1.00 95.12 121 ASP A C 1
ATOM 919 O O . ASP A 1 121 ? -7.581 2.449 -21.818 1.00 95.12 121 ASP A O 1
ATOM 923 N N . LEU A 1 122 ? -7.965 1.763 -19.707 1.00 91.25 122 LEU A N 1
ATOM 924 C CA . LEU A 1 122 ? -6.948 0.716 -19.696 1.00 91.25 122 LEU A CA 1
ATOM 925 C C . LEU A 1 122 ? -7.585 -0.603 -20.150 1.00 91.25 122 LEU A C 1
ATOM 927 O O . LEU A 1 122 ? -8.693 -0.926 -19.720 1.00 91.25 122 LEU A O 1
ATOM 931 N N . ALA A 1 123 ? -6.890 -1.327 -21.028 1.00 74.88 123 ALA A N 1
ATOM 932 C CA . ALA A 1 123 ? -7.295 -2.640 -21.531 1.00 74.88 123 ALA A CA 1
ATOM 933 C C . ALA A 1 123 ? -6.783 -3.781 -20.644 1.00 74.88 123 ALA A C 1
ATOM 935 O O . ALA A 1 123 ? -5.666 -3.636 -20.089 1.00 74.88 123 ALA A O 1
#

Sequence (123 aa):
FVKDVVGPKGAVSIVAGQQANSAAELAEVSSSADIDRHTKTDALKIHYAQVDGDKNFSKPDEIVSMEDEPGHQELCDREQAFFLRAIREDLDLTEQMDAAVNSLRIVLAAEQSIALGRTIDLA

Foldseek 3Di:
DDQKDQDPFFIKGQDWCPVPPDPVSSVVLVDPVDQQSVVDSQWMKTDGCDADPVRHHPDDIDIGGPPVPDGPVVVVVVVVVVVVCCVVVVDDCPVVVVVVVVVVQVVVQVVVCVVVVDHDDDD

Secondary structure (DSSP, 8-state):
---EEEETTEEEEEESSTT--SHHHHHHHT-TT-HHHHT---EEEEEE--B-TTS-BSS--EEEE-TTPPPHHHHHHHHHHHHHHHHHHT---HHHHHHHHHHHHHHHHHHHHHHHTS-----

Radius of gyration: 20.48 Å; chains: 1; bounding box: 52×41×47 Å

pLDDT: mean 88.64, std 11.31, range [56.22, 98.62]